Protein AF-A0A2K3J601-F1 (afdb_monomer)

Mean predicted aligned error: 4.71 Å

Sequence (68 aa):
MGYNIYAQLPKLKETLNLMGYTKDYPKDVFGVAVMVTFGMGKERAIYWINNFETIGKIEIIEGVINFK

pLDDT: mean 84.1, std 9.18, range [39.69, 91.88]

Foldseek 3Di:
DPPPLVVCVVVLQVLCVVVVHNDFAALVNSLVSQCVSPVDDSVVSVVSVVVCVVVPQWDQDPRTIDGD

Secondary structure (DSSP, 8-state):
----GGGGHHHHHHHHHHTT-SS-EEHHHHHHHHHHHHT--HHHHHHHHHHHHHTTSEEEETTEEEE-

Solvent-accessible surface area (backbone atoms only — not comparable to full-atom values): 3962 Å² total; per-residue (Å²): 132,83,78,62,68,80,79,40,53,67,59,43,52,52,48,33,43,74,73,70,44,86,65,80,38,41,50,69,58,50,38,49,32,47,20,67,79,66,75,44,55,71,71,59,22,52,53,49,53,55,48,38,40,74,74,57,46,30,45,78,56,99,58,26,44,41,80,101

Radius of gyration: 10.86 Å; Cα contacts (8 Å, |Δi|>4): 63; chains: 1; bounding box: 32×25×24 Å

Nearest PDB structures (foldseek):
  1cy0-assembly1_A  TM=8.247E-01  e=6.555E-01  Escherichia coli K-12
  3px7-assembly1_A  TM=8.236E-01  e=1.269E+00  Escherichia coli DH1
  3go5-assembly1_A  TM=5.469E-01  e=4.711E-01  Streptococcus pneumoniae TIGR4
  5e44-assembly1_A-2  TM=6.082E-01  e=1.041E+00  Aliivibrio fischeri
  8qto-assembly1_A-2  TM=6.037E-01  e=2.015E+00  Aliivibrio fischeri

Structure (mmCIF, N/CA/C/O backbone):
data_AF-A0A2K3J601-F1
#
_entry.id   AF-A0A2K3J601-F1
#
loop_
_atom_site.group_PDB
_atom_site.id
_atom_site.type_symbol
_atom_site.label_atom_id
_atom_site.label_alt_id
_atom_site.label_comp_id
_atom_site.label_asym_id
_atom_site.label_entity_id
_atom_site.label_seq_id
_atom_site.pdbx_PDB_ins_code
_atom_site.Cartn_x
_atom_site.Cartn_y
_atom_site.Cartn_z
_atom_site.occupancy
_atom_site.B_iso_or_equiv
_atom_site.auth_seq_id
_atom_site.auth_comp_id
_atom_site.auth_asym_id
_atom_site.auth_atom_id
_atom_site.pdbx_PDB_model_num
ATOM 1 N N . MET A 1 1 ? 17.393 -2.738 -11.734 1.00 39.69 1 MET A N 1
ATOM 2 C CA . MET A 1 1 ? 17.154 -3.315 -10.392 1.00 39.69 1 MET A CA 1
ATOM 3 C C . MET A 1 1 ? 15.660 -3.509 -10.212 1.00 39.69 1 MET A C 1
ATOM 5 O O . MET A 1 1 ? 14.930 -2.528 -10.264 1.00 39.69 1 MET A O 1
ATOM 9 N N . GLY A 1 2 ? 15.187 -4.751 -10.089 1.00 49.00 2 GLY A N 1
ATOM 10 C CA . GLY A 1 2 ? 13.788 -5.002 -9.743 1.00 49.00 2 GLY A CA 1
ATOM 11 C C . GLY A 1 2 ? 13.563 -4.598 -8.290 1.00 49.00 2 GLY A C 1
ATOM 12 O O . GLY A 1 2 ? 14.238 -5.120 -7.407 1.00 49.00 2 GLY A O 1
ATOM 13 N N . TYR A 1 3 ? 12.676 -3.637 -8.040 1.00 57.38 3 TYR A N 1
ATOM 14 C CA . TYR A 1 3 ? 12.267 -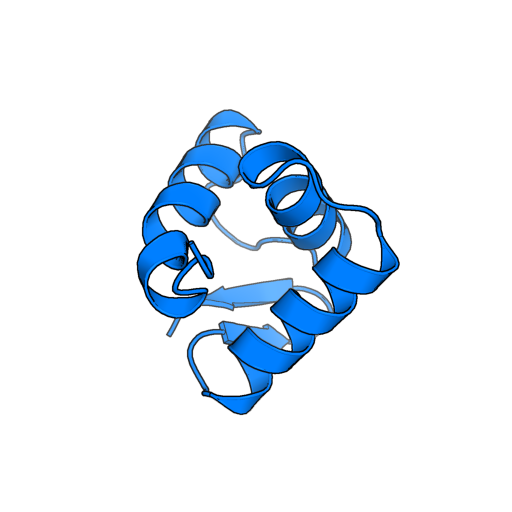3.304 -6.679 1.00 57.38 3 TYR A CA 1
ATOM 15 C C . TYR A 1 3 ? 11.704 -4.565 -6.020 1.00 57.38 3 TYR A C 1
ATOM 17 O O . TYR A 1 3 ? 10.745 -5.147 -6.527 1.00 57.38 3 TYR A O 1
ATOM 25 N N . ASN A 1 4 ? 12.297 -4.995 -4.903 1.00 71.00 4 ASN A N 1
ATOM 26 C CA . ASN A 1 4 ? 11.700 -6.039 -4.082 1.00 71.00 4 ASN A CA 1
ATOM 27 C C . ASN A 1 4 ? 10.467 -5.436 -3.404 1.00 71.00 4 ASN A C 1
ATOM 29 O O . ASN A 1 4 ? 10.590 -4.779 -2.371 1.00 71.00 4 ASN A O 1
ATOM 33 N N . ILE A 1 5 ? 9.309 -5.623 -4.039 1.00 69.38 5 ILE A N 1
ATOM 34 C CA . ILE A 1 5 ? 7.994 -5.114 -3.635 1.00 69.38 5 ILE A CA 1
ATOM 35 C C . ILE A 1 5 ? 7.726 -5.330 -2.138 1.00 69.38 5 ILE A C 1
ATOM 37 O O . ILE A 1 5 ? 7.246 -4.428 -1.457 1.00 69.38 5 ILE A O 1
ATOM 41 N N . TYR A 1 6 ? 8.159 -6.466 -1.586 1.00 71.06 6 TYR A N 1
ATOM 42 C CA . TYR A 1 6 ? 7.953 -6.836 -0.185 1.00 71.06 6 TYR A CA 1
ATOM 43 C C . TYR A 1 6 ? 8.754 -5.979 0.798 1.00 71.06 6 TYR A C 1
ATOM 45 O O . TYR A 1 6 ? 8.273 -5.667 1.885 1.00 71.06 6 TYR A O 1
ATOM 53 N N . ALA A 1 7 ? 9.957 -5.554 0.410 1.00 77.94 7 ALA A N 1
ATOM 54 C CA . ALA A 1 7 ? 10.795 -4.685 1.233 1.00 77.94 7 ALA A CA 1
ATOM 55 C C . ALA A 1 7 ? 10.276 -3.236 1.279 1.00 77.94 7 ALA A C 1
ATOM 57 O O . ALA A 1 7 ? 10.803 -2.422 2.031 1.00 77.94 7 ALA A O 1
ATOM 58 N N . GLN A 1 8 ? 9.257 -2.898 0.480 1.00 81.44 8 GLN A N 1
ATOM 59 C CA . GLN A 1 8 ? 8.769 -1.529 0.352 1.00 81.44 8 GLN A CA 1
ATOM 60 C C . GLN A 1 8 ? 7.553 -1.193 1.230 1.00 81.44 8 GLN A C 1
ATOM 62 O O . GLN A 1 8 ? 7.156 -0.030 1.289 1.00 81.44 8 GLN A O 1
ATOM 67 N N . LEU A 1 9 ? 6.980 -2.170 1.946 1.00 82.94 9 LEU A N 1
ATOM 68 C CA . LEU A 1 9 ? 5.856 -1.939 2.867 1.00 82.94 9 LEU A CA 1
ATOM 69 C C . LEU A 1 9 ? 6.151 -0.874 3.942 1.00 82.94 9 LEU A C 1
ATOM 71 O O . LEU A 1 9 ? 5.292 -0.018 4.153 1.00 82.94 9 LEU A O 1
ATOM 75 N N . PRO A 1 10 ? 7.342 -0.834 4.577 1.00 86.25 10 PRO A N 1
ATOM 76 C CA . PRO A 1 10 ? 7.668 0.235 5.524 1.00 86.25 10 PRO A CA 1
ATOM 77 C C . PRO A 1 10 ? 7.646 1.625 4.877 1.00 86.25 10 PRO A C 1
ATOM 79 O O . PRO A 1 10 ? 7.129 2.571 5.461 1.00 86.25 10 PRO A O 1
ATOM 82 N N . LYS A 1 11 ? 8.134 1.734 3.635 1.00 87.94 11 LYS A N 1
ATOM 83 C CA . LYS A 1 11 ? 8.175 2.994 2.881 1.00 87.94 11 LYS A CA 1
ATOM 84 C C . LYS A 1 11 ? 6.776 3.476 2.483 1.00 87.94 11 LYS A C 1
ATOM 86 O O . LYS A 1 11 ? 6.496 4.674 2.510 1.00 87.94 11 LYS A O 1
ATOM 91 N N . LEU A 1 12 ? 5.882 2.540 2.157 1.00 88.56 12 LEU A N 1
ATOM 92 C CA . LEU A 1 12 ? 4.461 2.824 1.949 1.00 88.56 12 LEU A CA 1
ATOM 93 C C . LEU A 1 12 ? 3.802 3.332 3.227 1.00 88.56 12 LEU A C 1
ATOM 95 O O . LEU A 1 12 ? 3.106 4.340 3.186 1.00 88.56 12 LEU A O 1
ATOM 99 N N . LYS A 1 13 ? 4.060 2.679 4.363 1.00 86.88 13 LYS A N 1
ATOM 100 C CA . LYS A 1 13 ? 3.524 3.098 5.662 1.00 86.88 13 LYS A CA 1
ATOM 101 C C . LYS A 1 13 ? 3.995 4.502 6.046 1.00 86.88 13 LYS A C 1
ATOM 103 O O . LYS A 1 13 ? 3.192 5.311 6.495 1.00 86.88 13 LYS A O 1
ATOM 108 N N . GLU A 1 14 ? 5.267 4.814 5.812 1.00 89.12 14 GLU A N 1
ATOM 109 C CA . GLU A 1 14 ? 5.810 6.160 6.015 1.00 89.12 14 GLU A CA 1
ATOM 110 C C . GLU A 1 14 ? 5.123 7.188 5.108 1.00 89.12 14 GLU A C 1
ATOM 112 O O . GLU A 1 14 ? 4.678 8.228 5.584 1.00 89.12 14 GLU A O 1
ATOM 117 N N . THR A 1 15 ? 4.943 6.866 3.824 1.00 90.12 15 THR A N 1
ATOM 118 C CA . THR A 1 15 ? 4.246 7.748 2.874 1.00 90.12 15 THR A CA 1
ATOM 119 C C . THR A 1 15 ? 2.795 7.996 3.295 1.00 90.12 15 THR A C 1
ATOM 121 O O . THR A 1 15 ? 2.332 9.132 3.272 1.00 90.12 15 THR A O 1
ATOM 124 N N . LEU A 1 16 ? 2.082 6.955 3.729 1.00 89.31 16 LEU A N 1
ATOM 125 C CA . LEU A 1 16 ? 0.706 7.067 4.214 1.00 89.31 16 LEU A CA 1
ATOM 126 C C . LEU A 1 16 ? 0.617 7.931 5.480 1.00 89.31 16 LEU A C 1
ATOM 128 O O . LEU A 1 16 ? -0.253 8.798 5.561 1.00 89.31 16 LEU A O 1
ATOM 132 N N . ASN A 1 17 ? 1.562 7.773 6.412 1.00 89.06 17 ASN A N 1
ATOM 133 C CA . ASN A 1 17 ? 1.659 8.623 7.599 1.00 89.06 17 ASN A CA 1
ATOM 134 C C . ASN A 1 17 ? 1.916 10.094 7.226 1.00 89.06 17 ASN A C 1
ATOM 136 O O . ASN A 1 17 ? 1.296 10.984 7.804 1.00 89.06 17 ASN A O 1
ATOM 140 N N . LEU A 1 18 ? 2.783 10.358 6.239 1.00 88.44 18 LEU A N 1
AT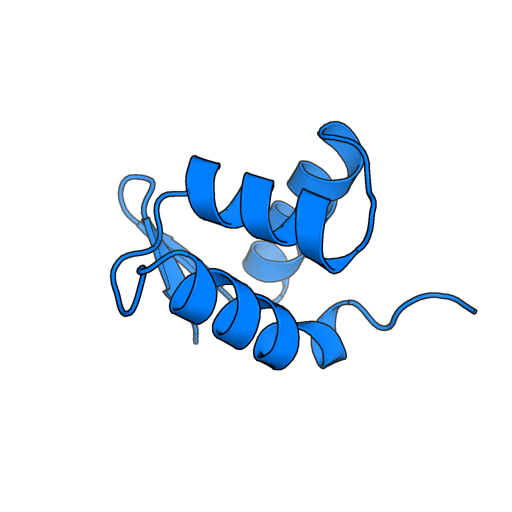OM 141 C CA . LEU A 1 18 ? 3.038 11.710 5.721 1.00 88.44 18 LEU A CA 1
ATOM 142 C C . LEU A 1 18 ? 1.806 12.321 5.037 1.00 88.44 18 LEU A C 1
ATOM 144 O O . LEU A 1 18 ? 1.631 13.535 5.065 1.00 88.44 18 LEU A O 1
ATOM 148 N N . MET A 1 19 ? 0.931 11.492 4.462 1.00 86.12 19 MET A N 1
ATOM 149 C CA . MET A 1 19 ? -0.366 11.906 3.914 1.00 86.12 19 MET A CA 1
ATOM 150 C C . MET A 1 19 ? -1.445 12.115 4.995 1.00 86.12 19 MET A C 1
ATOM 152 O O . MET A 1 19 ? -2.573 12.468 4.661 1.00 86.12 19 MET A O 1
ATOM 156 N N . GLY A 1 20 ? -1.121 11.905 6.276 1.00 86.19 20 GLY A N 1
ATOM 157 C CA . GLY A 1 20 ? -2.044 12.064 7.404 1.00 86.19 20 GLY A CA 1
ATOM 158 C C . GLY A 1 20 ? -2.865 10.817 7.742 1.00 86.19 20 GLY A C 1
ATOM 159 O O . GLY A 1 20 ? -3.713 10.872 8.631 1.00 86.19 20 GLY A O 1
ATOM 160 N N . TYR A 1 21 ? -2.608 9.685 7.083 1.00 85.19 21 TYR A N 1
ATOM 161 C CA . TYR A 1 21 ? -3.287 8.421 7.357 1.00 85.19 21 TYR A CA 1
ATOM 162 C C . TYR A 1 21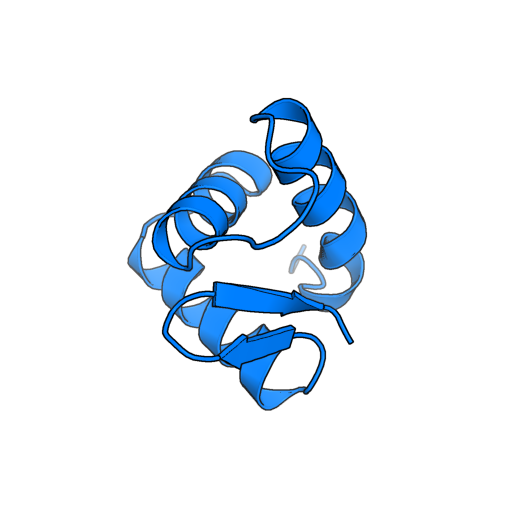 ? -2.447 7.593 8.327 1.00 85.19 21 TYR A C 1
ATOM 164 O O . TYR A 1 21 ? -1.382 7.094 7.977 1.00 85.19 21 TYR A O 1
ATOM 172 N N . THR A 1 22 ? -2.922 7.448 9.561 1.00 76.81 22 THR A N 1
ATOM 173 C CA . THR A 1 22 ? -2.240 6.690 10.630 1.00 76.81 22 THR A CA 1
ATOM 174 C C . THR A 1 22 ? -2.860 5.317 10.885 1.00 76.81 22 THR A C 1
ATOM 176 O O . THR A 1 22 ? -2.206 4.439 11.446 1.00 76.81 22 THR A O 1
ATOM 179 N N . LYS A 1 23 ? 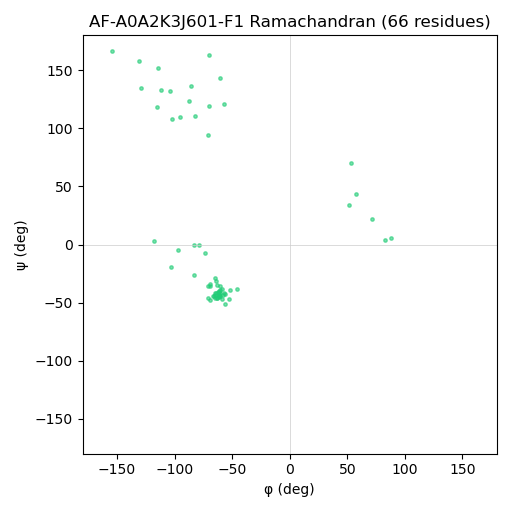-4.109 5.126 10.457 1.00 77.81 23 LYS A N 1
ATOM 180 C CA . LYS A 1 23 ? -4.892 3.889 10.515 1.00 77.81 23 LYS A CA 1
ATOM 181 C C . LYS A 1 23 ? -5.940 3.908 9.401 1.00 77.81 23 LYS A C 1
ATOM 183 O O . LYS A 1 23 ? -6.170 4.969 8.823 1.00 77.81 23 LYS A O 1
ATOM 188 N N . ASP A 1 24 ? -6.552 2.756 9.134 1.00 80.62 24 ASP A N 1
ATOM 189 C CA . ASP A 1 24 ? -7.686 2.614 8.213 1.00 80.62 24 ASP A CA 1
ATOM 190 C C . ASP A 1 24 ? -7.406 3.204 6.822 1.00 80.62 24 ASP A C 1
ATOM 192 O O . ASP A 1 24 ? -7.941 4.243 6.451 1.00 80.62 24 ASP A O 1
ATOM 196 N N . TYR A 1 25 ? -6.532 2.562 6.044 1.00 87.12 25 TYR A N 1
ATOM 197 C CA . TYR A 1 25 ? -6.078 3.096 4.758 1.00 87.12 25 TYR A CA 1
ATOM 198 C C . TYR A 1 25 ? -7.083 2.783 3.640 1.00 87.12 25 TYR A C 1
ATOM 200 O O . TYR A 1 25 ? -7.168 1.625 3.230 1.00 87.12 25 TYR A O 1
ATOM 208 N N . PRO A 1 26 ? -7.816 3.759 3.072 1.00 89.88 26 PRO A N 1
ATOM 209 C CA . PRO A 1 26 ? -8.699 3.473 1.947 1.00 89.88 26 PRO A CA 1
ATOM 210 C C . PRO A 1 26 ? -7.893 2.938 0.761 1.00 89.88 26 PRO A C 1
ATOM 212 O O . PRO A 1 26 ? -6.786 3.416 0.494 1.00 89.88 26 PRO A O 1
ATOM 215 N N . LYS A 1 27 ? -8.447 1.981 0.013 1.00 87.19 27 LYS A N 1
ATOM 216 C CA . LYS A 1 27 ? -7.783 1.378 -1.155 1.00 87.19 27 LYS A CA 1
ATOM 217 C C . LYS A 1 27 ? -7.279 2.426 -2.153 1.00 87.19 27 LYS A C 1
ATOM 219 O O . LYS A 1 27 ? -6.175 2.284 -2.677 1.00 87.19 27 LYS A O 1
ATOM 224 N N . ASP A 1 28 ? -8.049 3.490 -2.374 1.00 88.94 28 ASP A N 1
ATOM 225 C CA . ASP A 1 28 ? -7.679 4.579 -3.283 1.00 88.94 28 ASP A CA 1
ATOM 226 C C . ASP A 1 28 ? -6.459 5.359 -2.782 1.00 88.94 28 ASP A C 1
ATOM 228 O O . ASP A 1 28 ? -5.520 5.605 -3.537 1.00 88.94 28 ASP A O 1
ATOM 232 N N . VAL A 1 29 ? -6.428 5.681 -1.486 1.00 90.12 29 VAL A N 1
ATOM 233 C CA . VAL A 1 29 ? -5.306 6.375 -0.838 1.00 90.12 29 VAL A CA 1
ATOM 234 C C . VAL A 1 29 ? -4.060 5.499 -0.853 1.00 90.12 29 VAL A C 1
ATOM 236 O O . VAL A 1 29 ? -2.974 5.969 -1.185 1.00 90.12 29 VAL A O 1
ATOM 239 N N . PHE A 1 30 ? -4.212 4.210 -0.554 1.00 89.44 30 PHE A N 1
ATOM 240 C CA . PHE A 1 30 ? -3.118 3.252 -0.631 1.00 89.44 30 PHE A CA 1
ATOM 241 C C . PHE A 1 30 ? -2.572 3.141 -2.061 1.00 89.44 30 PHE A C 1
ATOM 243 O O . PHE A 1 30 ? -1.359 3.140 -2.260 1.00 89.44 30 PHE A O 1
ATOM 250 N N . GLY A 1 31 ? -3.444 3.130 -3.072 1.00 90.00 31 GLY A N 1
ATOM 251 C CA . GLY A 1 31 ? -3.046 3.176 -4.479 1.00 90.00 31 GLY A CA 1
ATOM 252 C C . GLY A 1 31 ? -2.271 4.437 -4.840 1.00 90.00 31 GLY A C 1
ATOM 253 O O . GLY A 1 31 ? -1.220 4.338 -5.471 1.00 90.00 31 GLY A O 1
ATOM 254 N N . VAL A 1 32 ? -2.725 5.605 -4.383 1.00 90.94 32 VAL A N 1
ATOM 255 C CA . VAL A 1 32 ? -1.998 6.871 -4.562 1.00 90.94 32 VAL A CA 1
ATOM 256 C C . VAL A 1 32 ? -0.636 6.822 -3.870 1.00 90.94 32 VAL A C 1
ATOM 258 O O . VAL A 1 32 ? 0.360 7.209 -4.479 1.00 90.94 32 VAL A O 1
ATOM 261 N N . ALA A 1 33 ? -0.552 6.287 -2.650 1.00 90.69 33 ALA A N 1
ATOM 262 C C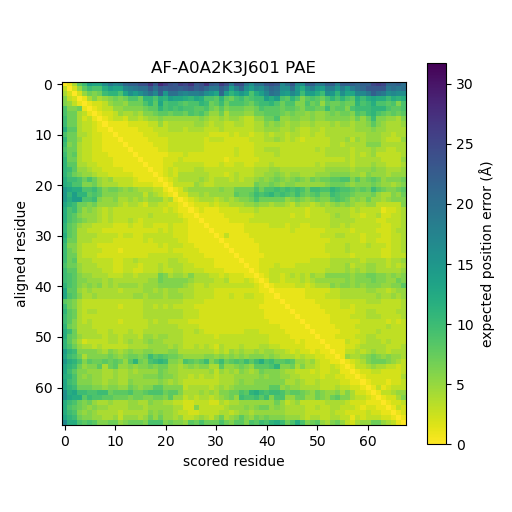A . ALA A 1 33 ? 0.718 6.114 -1.953 1.00 90.69 33 ALA A CA 1
ATOM 263 C C . ALA A 1 33 ? 1.677 5.224 -2.757 1.00 90.69 33 ALA A C 1
ATOM 265 O O . ALA A 1 33 ? 2.805 5.627 -3.007 1.00 90.69 33 ALA A O 1
ATOM 266 N N . VAL A 1 34 ? 1.223 4.078 -3.277 1.00 90.81 34 VAL A N 1
ATOM 267 C CA . VAL A 1 34 ? 2.032 3.216 -4.160 1.00 90.81 34 VAL A CA 1
ATOM 268 C C . VAL A 1 34 ? 2.511 3.963 -5.408 1.00 90.81 34 VAL A C 1
ATOM 270 O O . VAL A 1 34 ? 3.682 3.860 -5.778 1.00 90.81 34 VAL A O 1
ATOM 273 N N . MET A 1 35 ? 1.647 4.753 -6.041 1.00 91.88 35 MET A N 1
ATOM 274 C CA . MET A 1 35 ? 2.025 5.546 -7.213 1.00 91.88 35 MET A CA 1
ATOM 275 C C . MET A 1 35 ? 3.099 6.588 -6.880 1.00 91.88 35 MET A C 1
ATOM 277 O O . MET A 1 35 ? 4.093 6.681 -7.601 1.00 91.88 35 MET A O 1
ATOM 281 N N . VAL A 1 36 ? 2.934 7.330 -5.781 1.00 90.12 36 VAL A N 1
ATOM 282 C CA . VAL A 1 36 ? 3.848 8.403 -5.356 1.00 90.12 36 VAL A CA 1
ATOM 283 C C . VAL A 1 36 ? 5.179 7.843 -4.850 1.00 90.12 36 VAL A C 1
ATOM 285 O O . VAL A 1 36 ? 6.235 8.309 -5.271 1.00 90.12 36 VAL A O 1
ATOM 288 N N . THR A 1 37 ? 5.161 6.814 -3.998 1.00 88.69 37 THR A N 1
ATOM 289 C CA . THR A 1 37 ? 6.374 6.247 -3.383 1.00 88.69 37 THR A CA 1
ATOM 290 C C . THR A 1 37 ? 7.324 5.631 -4.414 1.00 88.69 37 THR A C 1
ATOM 292 O O . THR A 1 37 ? 8.544 5.640 -4.212 1.00 88.69 37 THR A O 1
ATOM 295 N N . PHE A 1 38 ? 6.786 5.086 -5.511 1.00 86.50 38 PHE A N 1
ATOM 296 C CA . PHE A 1 38 ? 7.562 4.346 -6.514 1.00 86.50 38 PHE A CA 1
ATOM 297 C C . PHE A 1 38 ? 7.547 4.965 -7.913 1.00 86.50 38 PHE A C 1
ATOM 299 O O . PHE A 1 38 ? 8.121 4.375 -8.827 1.00 86.50 38 PHE A O 1
ATOM 306 N N . GLY A 1 39 ? 6.902 6.121 -8.098 1.00 87.50 39 GLY A N 1
ATOM 307 C CA . GLY A 1 39 ? 6.816 6.796 -9.394 1.00 87.50 39 GLY A CA 1
ATOM 308 C C . GLY A 1 39 ? 6.199 5.913 -10.480 1.00 87.50 39 GLY A C 1
ATOM 309 O O . GLY A 1 39 ? 6.734 5.826 -11.584 1.00 87.50 39 GLY A O 1
ATOM 310 N N . MET A 1 40 ? 5.118 5.197 -10.157 1.00 89.62 40 MET A N 1
ATOM 311 C CA . MET A 1 40 ? 4.496 4.237 -11.072 1.00 89.62 40 MET A CA 1
ATOM 312 C C . MET A 1 40 ? 3.085 4.638 -11.500 1.00 89.62 40 MET A C 1
ATOM 314 O O . MET A 1 40 ? 2.357 5.307 -10.771 1.00 89.62 40 MET A O 1
ATOM 318 N N . GLY A 1 41 ? 2.689 4.192 -12.695 1.00 90.69 41 GLY A N 1
ATOM 319 C CA . GLY A 1 41 ? 1.336 4.386 -13.212 1.00 90.69 41 GLY A CA 1
ATOM 320 C C . GLY A 1 41 ? 0.282 3.557 -12.469 1.00 90.69 41 GLY A C 1
ATOM 321 O O . GLY A 1 41 ? 0.592 2.565 -11.805 1.00 90.69 41 GLY A O 1
ATOM 322 N N . LYS A 1 42 ? -0.986 3.947 -12.643 1.00 89.56 42 LYS A N 1
ATOM 323 C CA . LYS A 1 42 ? -2.157 3.360 -11.970 1.00 89.56 42 LYS A CA 1
ATOM 324 C C . LYS A 1 42 ? -2.242 1.837 -12.110 1.00 89.56 42 LYS A C 1
ATOM 326 O O . LYS A 1 42 ? -2.445 1.147 -11.118 1.00 89.56 42 LYS A O 1
ATOM 331 N N . GLU A 1 43 ? -2.053 1.302 -13.314 1.00 90.62 43 GLU A N 1
ATOM 332 C CA . GLU A 1 43 ? -2.144 -0.146 -13.564 1.00 90.62 43 GLU A CA 1
ATOM 333 C C . GLU A 1 43 ? -1.100 -0.936 -12.769 1.00 90.62 43 GLU A C 1
ATOM 335 O O . GLU A 1 43 ? -1.398 -1.974 -12.177 1.00 90.62 43 GLU A O 1
ATOM 340 N N . ARG A 1 44 ? 0.122 -0.401 -12.680 1.00 89.62 44 ARG A N 1
ATOM 341 C CA . ARG A 1 44 ? 1.207 -1.029 -11.926 1.00 89.62 44 ARG A CA 1
ATOM 342 C C . ARG A 1 44 ? 0.968 -0.945 -10.420 1.00 89.62 44 ARG A C 1
ATOM 344 O O . ARG A 1 44 ? 1.262 -1.906 -9.716 1.00 89.62 44 ARG A O 1
ATOM 351 N N . ALA A 1 45 ? 0.383 0.150 -9.940 1.00 90.19 45 ALA A N 1
ATOM 352 C CA . ALA A 1 45 ? -0.004 0.282 -8.540 1.00 90.19 45 ALA A CA 1
ATOM 353 C C . ALA A 1 45 ? -1.109 -0.714 -8.153 1.00 90.19 45 ALA A C 1
ATOM 355 O O . ALA A 1 45 ? -1.011 -1.360 -7.112 1.00 90.19 45 ALA A O 1
ATOM 356 N N . ILE A 1 46 ? -2.109 -0.917 -9.019 1.00 89.31 46 ILE A N 1
ATOM 357 C CA . ILE A 1 46 ? -3.154 -1.935 -8.818 1.00 89.31 46 ILE A CA 1
ATOM 358 C C . ILE A 1 46 ? -2.540 -3.338 -8.765 1.00 89.31 46 ILE A C 1
ATOM 360 O O . ILE A 1 46 ? -2.856 -4.112 -7.864 1.00 89.31 46 ILE A O 1
ATOM 364 N N . TYR A 1 47 ? -1.613 -3.654 -9.677 1.00 89.69 47 TYR A N 1
ATOM 365 C CA . TYR A 1 47 ? -0.887 -4.926 -9.643 1.00 89.69 47 TYR A CA 1
ATOM 366 C C . TYR A 1 47 ? -0.151 -5.131 -8.311 1.00 89.69 47 TYR A C 1
ATOM 368 O O . TYR A 1 47 ? -0.174 -6.230 -7.756 1.00 89.69 47 TYR A O 1
ATOM 376 N N . TRP A 1 48 ? 0.477 -4.079 -7.779 1.00 89.06 48 TRP A N 1
ATOM 377 C CA . TRP A 1 48 ? 1.178 -4.126 -6.496 1.00 89.06 48 TRP A CA 1
ATOM 378 C C . TRP A 1 48 ? 0.225 -4.380 -5.329 1.00 89.06 48 TRP A C 1
ATOM 380 O O . TRP A 1 48 ? 0.506 -5.254 -4.515 1.00 89.06 48 TRP A O 1
ATOM 390 N N . ILE A 1 49 ? -0.913 -3.682 -5.280 1.00 88.25 49 ILE A N 1
ATOM 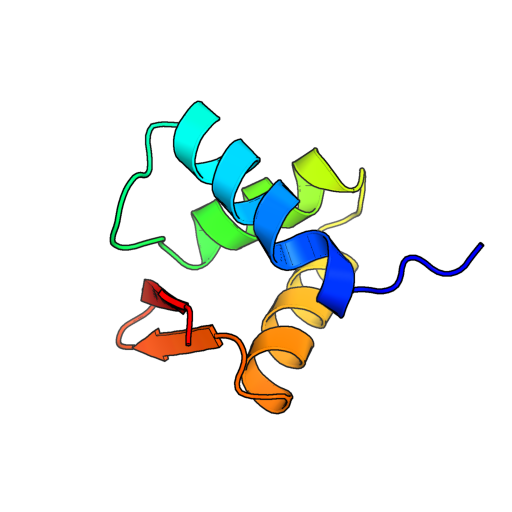391 C CA . ILE A 1 49 ? -1.950 -3.893 -4.257 1.00 88.25 49 ILE A CA 1
ATOM 392 C C . ILE A 1 49 ? -2.410 -5.352 -4.250 1.00 88.25 49 ILE A C 1
ATOM 394 O O . ILE A 1 49 ? -2.355 -6.004 -3.211 1.00 88.25 49 ILE A O 1
ATOM 398 N N . ASN A 1 50 ? -2.780 -5.885 -5.416 1.00 88.00 50 ASN A N 1
ATOM 399 C CA . ASN A 1 50 ? -3.244 -7.267 -5.532 1.00 88.00 50 ASN A CA 1
ATOM 400 C C . ASN A 1 50 ? -2.140 -8.271 -5.153 1.00 88.00 50 ASN A C 1
ATOM 402 O O . ASN A 1 50 ? -2.421 -9.307 -4.557 1.00 88.00 50 ASN A O 1
ATOM 406 N N . ASN A 1 51 ? -0.872 -7.971 -5.462 1.00 87.31 51 ASN A N 1
ATOM 407 C CA . ASN A 1 51 ? 0.253 -8.810 -5.042 1.00 87.31 51 ASN A CA 1
ATOM 408 C C . ASN A 1 51 ? 0.430 -8.800 -3.524 1.00 87.31 51 ASN A C 1
ATOM 410 O O . ASN A 1 51 ? 0.608 -9.866 -2.947 1.00 87.31 51 ASN A O 1
ATOM 414 N N . PHE A 1 52 ? 0.360 -7.633 -2.877 1.00 85.00 52 PHE A N 1
ATOM 415 C CA . PHE A 1 52 ? 0.439 -7.523 -1.419 1.00 85.00 52 PHE A CA 1
ATOM 416 C C . PHE A 1 52 ? -0.691 -8.281 -0.708 1.00 85.00 52 PHE A C 1
ATOM 418 O O . PHE A 1 52 ? -0.458 -8.858 0.356 1.00 85.00 52 PHE A O 1
ATOM 425 N N . GLU A 1 53 ? -1.889 -8.290 -1.292 1.00 84.56 53 GLU A N 1
ATOM 426 C CA . GLU A 1 53 ? -3.032 -9.061 -0.796 1.00 84.56 53 GLU A CA 1
ATOM 427 C C . GLU A 1 53 ? -2.808 -10.568 -0.985 1.00 84.56 53 GLU A C 1
ATOM 429 O O . GLU A 1 53 ? -2.919 -11.339 -0.036 1.00 84.56 53 GLU A O 1
ATOM 434 N N . THR A 1 54 ? -2.378 -10.985 -2.180 1.00 84.75 54 THR A N 1
ATOM 435 C CA . THR A 1 54 ? -2.139 -12.401 -2.523 1.00 84.75 54 THR A CA 1
ATOM 436 C C . THR A 1 54 ? -1.106 -13.062 -1.606 1.00 84.75 54 THR A C 1
ATOM 438 O O . THR A 1 54 ? -1.255 -14.218 -1.221 1.00 84.75 54 THR A O 1
ATOM 441 N N . ILE A 1 55 ? -0.053 -12.336 -1.233 1.00 80.62 55 ILE A N 1
ATOM 442 C CA . ILE A 1 55 ? 0.999 -12.833 -0.330 1.00 80.62 55 ILE A CA 1
ATOM 443 C C . ILE A 1 55 ? 0.631 -12.717 1.160 1.00 80.62 55 ILE A C 1
ATOM 445 O O . ILE A 1 55 ? 1.460 -13.026 2.016 1.00 80.62 55 ILE A O 1
ATOM 449 N N . GLY A 1 56 ? -0.557 -12.196 1.482 1.00 80.12 56 GLY A N 1
ATOM 450 C CA . GLY A 1 56 ? -1.047 -12.033 2.850 1.00 80.12 56 GLY A CA 1
ATOM 451 C C . GLY A 1 56 ? -0.349 -10.943 3.666 1.00 80.12 56 GLY A C 1
ATOM 452 O O . GLY A 1 56 ? -0.375 -11.007 4.891 1.00 80.12 56 GLY A O 1
ATOM 453 N N . LYS A 1 57 ? 0.295 -9.958 3.025 1.00 81.19 57 LYS A N 1
ATOM 454 C CA . LYS A 1 57 ? 0.902 -8.803 3.719 1.00 81.19 57 LYS A CA 1
ATOM 455 C C . LYS A 1 57 ? -0.104 -7.700 4.014 1.00 81.19 57 LYS A C 1
ATOM 457 O O . LYS A 1 57 ? 0.096 -6.926 4.949 1.00 81.19 57 LYS A O 1
ATOM 462 N N . ILE A 1 58 ? -1.156 -7.620 3.208 1.00 84.62 58 ILE A N 1
ATOM 463 C CA . ILE A 1 58 ? -2.296 -6.751 3.461 1.00 84.62 58 ILE A CA 1
ATOM 464 C C . ILE A 1 58 ? -3.597 -7.535 3.306 1.00 84.62 58 ILE A C 1
ATOM 466 O O . ILE A 1 58 ? -3.637 -8.555 2.625 1.00 84.62 58 ILE A O 1
ATOM 470 N N . GLU A 1 59 ? -4.656 -7.035 3.920 1.00 87.25 59 GLU A N 1
ATOM 471 C CA . GLU A 1 59 ? -6.018 -7.537 3.785 1.00 87.25 59 GLU A CA 1
ATOM 472 C C . GLU A 1 59 ? -6.952 -6.371 3.463 1.00 87.25 59 GLU A C 1
ATOM 474 O O . GLU A 1 59 ? -6.839 -5.306 4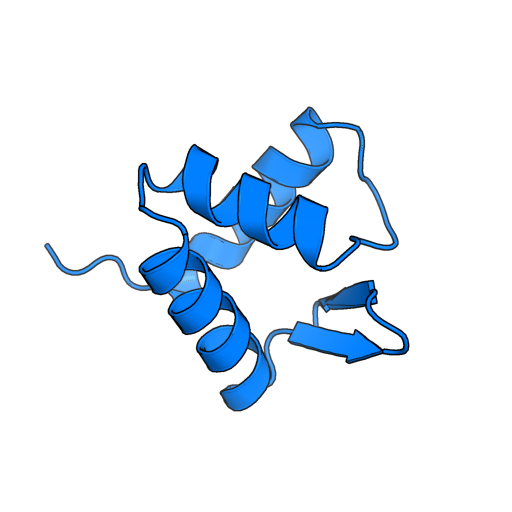.074 1.00 87.25 59 GLU A O 1
ATOM 479 N N . ILE A 1 60 ? -7.850 -6.554 2.493 1.00 84.62 60 ILE A N 1
ATOM 480 C CA . ILE A 1 60 ? -8.818 -5.532 2.090 1.00 84.62 60 ILE A CA 1
ATOM 481 C C . ILE A 1 60 ? -10.179 -5.886 2.689 1.00 84.62 60 ILE A C 1
ATOM 483 O O . ILE A 1 60 ? -10.842 -6.814 2.232 1.00 84.62 60 ILE A O 1
ATOM 487 N N . ILE A 1 61 ? -10.613 -5.125 3.692 1.00 84.81 61 ILE A N 1
ATOM 488 C CA . ILE A 1 61 ? -11.901 -5.303 4.375 1.00 84.81 61 ILE A CA 1
ATOM 489 C C . ILE A 1 61 ? -12.743 -4.064 4.092 1.00 84.81 61 ILE A C 1
ATOM 491 O O . ILE A 1 61 ? -12.322 -2.956 4.407 1.00 84.81 61 ILE A O 1
ATOM 495 N N . GLU A 1 62 ? -13.895 -4.233 3.439 1.00 85.50 62 GLU A N 1
ATOM 496 C CA . GLU A 1 62 ? -14.818 -3.130 3.106 1.00 85.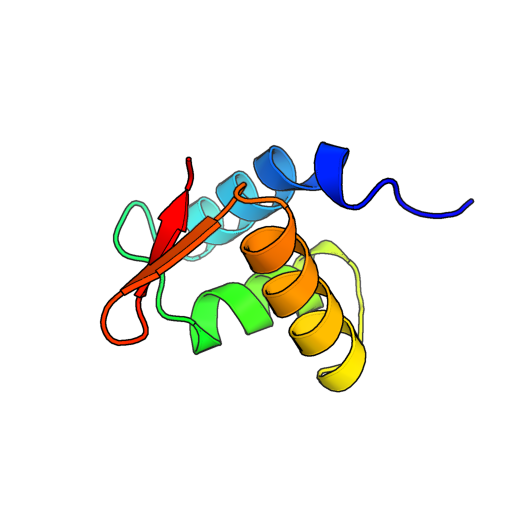50 62 GLU A CA 1
ATOM 497 C C . GLU A 1 62 ? -14.144 -1.936 2.387 1.00 85.50 62 GLU A C 1
ATOM 499 O O . GLU A 1 62 ? -14.512 -0.779 2.561 1.00 85.50 62 GLU A O 1
ATOM 504 N N . GLY A 1 63 ? -13.130 -2.210 1.555 1.00 81.06 63 GLY A N 1
ATOM 505 C CA . GLY A 1 63 ? -12.376 -1.178 0.827 1.00 81.06 63 GLY A CA 1
ATOM 506 C C . GLY A 1 63 ? -11.258 -0.501 1.631 1.00 81.06 63 GLY A C 1
ATOM 507 O O . GLY A 1 63 ? -10.589 0.391 1.104 1.00 81.06 63 GLY A O 1
ATOM 508 N N . VAL A 1 64 ? -11.009 -0.949 2.863 1.00 86.31 64 VAL A N 1
ATOM 509 C CA . VAL A 1 64 ? -9.930 -0.494 3.745 1.00 86.31 64 VAL A CA 1
ATOM 510 C C . VAL A 1 64 ? -8.806 -1.531 3.784 1.00 86.31 64 VAL A C 1
ATOM 512 O O . VAL A 1 64 ? -9.041 -2.725 3.949 1.00 86.31 64 VAL A O 1
ATOM 515 N N . ILE A 1 65 ? -7.569 -1.069 3.626 1.00 86.56 65 ILE A N 1
ATOM 516 C CA . ILE A 1 65 ? -6.346 -1.870 3.654 1.00 86.56 65 ILE A CA 1
ATOM 517 C C . ILE A 1 65 ? -5.863 -1.986 5.105 1.00 86.56 65 ILE A C 1
ATOM 519 O O . ILE A 1 65 ? -5.571 -0.983 5.758 1.00 86.56 65 ILE A O 1
ATOM 523 N N . ASN A 1 66 ? -5.712 -3.220 5.578 1.00 84.00 66 ASN A N 1
ATOM 524 C CA . ASN A 1 66 ? -5.119 -3.574 6.864 1.00 84.00 66 ASN A CA 1
ATOM 525 C C . ASN A 1 66 ? -3.782 -4.282 6.636 1.00 84.00 66 ASN A C 1
ATOM 527 O O . ASN A 1 66 ? -3.694 -5.180 5.806 1.00 84.00 66 ASN A O 1
ATOM 531 N N . PHE A 1 67 ? -2.733 -3.890 7.358 1.00 80.44 67 PHE A N 1
ATOM 532 C CA . PHE A 1 67 ? -1.424 -4.549 7.280 1.00 80.44 67 PHE A CA 1
ATOM 533 C C . PHE A 1 67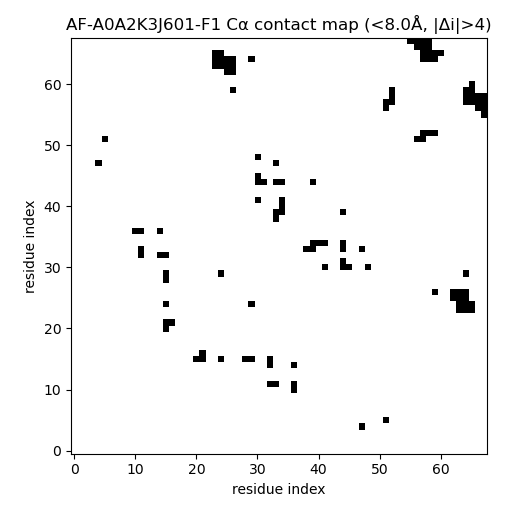 ? -1.373 -5.756 8.232 1.00 80.44 67 PHE A C 1
ATOM 535 O O . PHE A 1 67 ? -1.804 -5.625 9.378 1.00 80.44 67 PHE A O 1
ATOM 542 N N . LYS A 1 68 ? -0.823 -6.889 7.774 1.00 77.38 68 LYS A N 1
ATOM 543 C CA . LYS A 1 68 ? -0.563 -8.094 8.586 1.00 77.38 68 LYS A CA 1
ATOM 544 C C . LYS A 1 68 ? 0.894 -8.206 9.026 1.00 77.38 68 LYS A C 1
ATOM 546 O O . LYS A 1 68 ? 1.795 -7.839 8.233 1.00 77.38 68 LYS A O 1
#